Protein AF-A0A072PIC2-F1 (afdb_monomer_lite)

Organism: NCBI:txid1182545

Sequence (105 aa):
MLRDHAQNFIHELTAFRQKHGGSSTPLILIGHSMGGLLLKTALGFAADRGSASGEYAIVNKIVGIFFIGPPHMGAWPAEWAKIPAHALGTVKKIKHDPSECATGG

pLDDT: mean 70.68, std 16.19, range [34.12, 90.44]

InterPro domains:
  IPR029058 Alpha/Beta hydrolase fold [G3DSA:3.40.50.1820] (1-100)
  IPR029058 Alpha/Beta hydrolase fold [SSF53474] (3-82)
  IPR052374 SERAC1 [PTHR48182] (2-82)

Secondary structure (DSSP, 8-state):
-HHHHHHHHHHHHHHHHHHHS-TT--EEEEEETHHHHHHHHHHHHHHHT-TTSHHHHHHTTEEEEEEE--S--TTSHHHHTTS-GGGS-----------------

Structure (mmCIF, N/CA/C/O backbone):
data_AF-A0A072PIC2-F1
#
_entry.id   AF-A0A072PIC2-F1
#
loop_
_atom_site.group_PDB
_atom_site.id
_atom_site.type_symbol
_atom_site.label_atom_id
_atom_site.label_alt_id
_atom_site.label_comp_id
_atom_site.label_asym_id
_atom_site.label_entity_id
_atom_site.label_seq_id
_atom_site.pdbx_PDB_ins_code
_atom_site.Cartn_x
_atom_site.Cartn_y
_atom_site.Cartn_z
_atom_site.occupancy
_atom_site.B_iso_or_equiv
_atom_site.auth_seq_id
_atom_site.auth_comp_id
_atom_site.auth_asym_id
_atom_site.auth_atom_id
_atom_site.pdbx_PDB_model_num
ATOM 1 N N . MET A 1 1 ? 16.932 5.362 -0.146 1.00 75.94 1 MET A N 1
ATOM 2 C CA . MET A 1 1 ? 16.349 5.842 -1.420 1.00 75.94 1 MET A CA 1
ATOM 3 C C . MET A 1 1 ? 14.931 5.308 -1.635 1.00 75.94 1 MET A C 1
ATOM 5 O O . MET A 1 1 ? 13.990 6.022 -1.330 1.00 75.94 1 MET A O 1
ATOM 9 N N . LEU A 1 2 ? 14.731 4.059 -2.089 1.00 82.88 2 LEU A N 1
ATOM 10 C CA . LEU A 1 2 ? 13.377 3.536 -2.368 1.00 82.88 2 LEU A CA 1
ATOM 11 C C . LEU A 1 2 ? 12.519 3.358 -1.105 1.00 82.88 2 LEU A C 1
ATOM 13 O O . LEU A 1 2 ? 11.344 3.705 -1.109 1.00 82.88 2 LEU A O 1
ATOM 17 N N . ARG A 1 3 ? 13.106 2.820 -0.029 1.00 83.94 3 ARG A N 1
ATOM 18 C CA . ARG A 1 3 ? 12.404 2.612 1.247 1.00 83.94 3 ARG A CA 1
ATOM 19 C C . ARG A 1 3 ? 11.940 3.930 1.864 1.00 83.94 3 ARG A C 1
ATOM 21 O O . ARG A 1 3 ? 10.784 4.027 2.252 1.00 83.94 3 ARG A O 1
ATOM 28 N N . ASP A 1 4 ? 12.803 4.939 1.872 1.00 87.75 4 ASP A N 1
ATOM 29 C CA . ASP A 1 4 ? 12.485 6.260 2.427 1.00 87.75 4 ASP A CA 1
ATOM 30 C C . ASP A 1 4 ? 11.387 6.950 1.607 1.00 87.75 4 ASP A C 1
ATOM 32 O O . ASP A 1 4 ? 10.436 7.494 2.163 1.00 87.75 4 ASP A O 1
ATOM 36 N N . HIS A 1 5 ? 11.443 6.849 0.273 1.00 87.81 5 HIS A N 1
ATOM 37 C CA . HIS A 1 5 ? 10.367 7.340 -0.592 1.00 87.81 5 HIS A CA 1
ATOM 38 C C . HIS A 1 5 ? 9.055 6.574 -0.413 1.00 87.81 5 HIS A C 1
ATOM 40 O O . HIS A 1 5 ? 7.992 7.186 -0.449 1.00 87.81 5 HIS A O 1
ATOM 46 N N . ALA A 1 6 ? 9.106 5.263 -0.181 1.00 88.44 6 ALA A N 1
ATOM 47 C CA . ALA A 1 6 ? 7.923 4.462 0.105 1.00 88.44 6 ALA A CA 1
ATOM 48 C C . ALA A 1 6 ? 7.282 4.836 1.454 1.00 88.44 6 ALA A C 1
ATOM 50 O O . ALA A 1 6 ? 6.058 4.920 1.549 1.00 88.44 6 ALA A O 1
ATOM 51 N N . GLN A 1 7 ? 8.095 5.108 2.479 1.00 88.81 7 GLN A N 1
ATOM 52 C CA . GLN A 1 7 ? 7.617 5.589 3.777 1.00 88.81 7 GLN A CA 1
ATOM 53 C C . GLN A 1 7 ? 6.989 6.978 3.658 1.00 88.81 7 GLN A C 1
ATOM 55 O O . GLN A 1 7 ? 5.865 7.179 4.115 1.00 88.81 7 GLN A O 1
ATOM 60 N N . ASN A 1 8 ? 7.668 7.909 2.982 1.00 90.44 8 ASN A N 1
ATOM 61 C CA . ASN A 1 8 ? 7.132 9.249 2.765 1.00 90.44 8 ASN A CA 1
ATOM 62 C C . ASN A 1 8 ? 5.821 9.207 1.969 1.00 90.44 8 ASN A C 1
ATOM 64 O O . ASN A 1 8 ? 4.862 9.882 2.322 1.00 90.44 8 ASN A O 1
ATOM 68 N N . PHE A 1 9 ? 5.747 8.357 0.942 1.00 90.25 9 PHE A N 1
ATOM 69 C CA . PHE A 1 9 ? 4.533 8.163 0.155 1.00 90.25 9 PHE A CA 1
ATOM 70 C C . PHE A 1 9 ? 3.342 7.709 1.011 1.00 90.25 9 PHE A C 1
ATOM 72 O O . PHE A 1 9 ? 2.255 8.263 0.875 1.00 90.25 9 PHE A O 1
ATOM 79 N N . ILE A 1 10 ? 3.529 6.736 1.910 1.00 88.88 10 ILE A N 1
ATOM 80 C CA . ILE A 1 10 ? 2.453 6.284 2.805 1.00 88.88 10 ILE A CA 1
ATOM 81 C C . ILE A 1 10 ? 2.041 7.371 3.789 1.00 88.88 10 ILE A C 1
ATOM 83 O O . ILE A 1 10 ? 0.844 7.547 4.009 1.00 88.88 10 ILE A O 1
ATOM 87 N N . HIS A 1 11 ? 2.992 8.099 4.371 1.00 89.81 11 HIS A N 1
ATOM 88 C CA . HIS A 1 11 ? 2.672 9.180 5.303 1.00 89.81 11 HIS A CA 1
ATOM 89 C C . HIS A 1 11 ? 1.871 10.294 4.617 1.00 89.81 11 HIS A C 1
ATOM 91 O O . HIS A 1 11 ? 0.829 10.701 5.131 1.00 89.81 11 HIS A O 1
ATOM 97 N N . GLU A 1 12 ? 2.279 10.707 3.417 1.00 89.94 12 GLU A N 1
ATOM 98 C CA . GLU A 1 12 ? 1.553 11.691 2.605 1.00 89.94 12 GLU A CA 1
ATOM 99 C C . GLU A 1 12 ? 0.170 11.181 2.186 1.00 89.94 12 GLU A C 1
ATOM 101 O O . GLU A 1 12 ? -0.828 11.886 2.334 1.00 89.94 12 GLU A O 1
ATOM 106 N N . LEU A 1 13 ? 0.068 9.924 1.738 1.00 87.88 13 LEU A N 1
ATOM 107 C CA . LEU A 1 13 ? -1.216 9.297 1.413 1.00 87.88 13 LEU A CA 1
ATOM 108 C C . LEU A 1 13 ? -2.143 9.258 2.638 1.00 87.88 13 LEU A C 1
ATOM 110 O O . LEU A 1 13 ? -3.356 9.445 2.514 1.00 87.88 13 LEU A 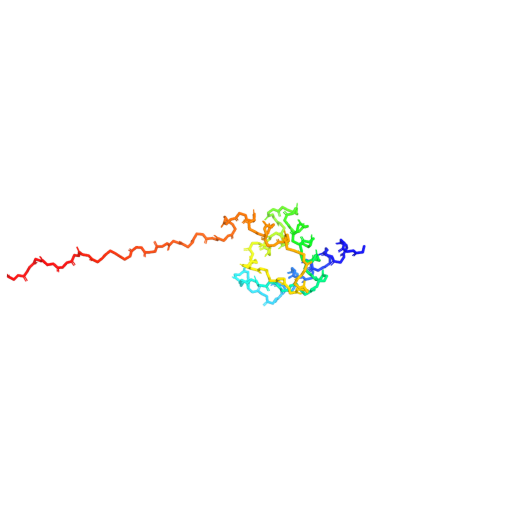O 1
ATOM 114 N N . THR A 1 14 ? -1.567 9.058 3.824 1.00 87.31 14 THR A N 1
ATOM 115 C CA . THR A 1 14 ? -2.289 9.045 5.096 1.00 87.31 14 THR A CA 1
ATOM 116 C C . THR A 1 14 ? -2.816 10.409 5.473 1.00 87.31 14 THR A C 1
ATOM 118 O O . THR A 1 14 ? -4.017 10.546 5.725 1.00 87.31 14 THR A O 1
ATOM 121 N N . ALA A 1 15 ? -1.960 11.422 5.434 1.00 88.25 15 ALA A N 1
ATOM 122 C CA . ALA A 1 15 ? -2.347 12.799 5.694 1.00 88.25 15 ALA A CA 1
ATOM 123 C C . ALA A 1 15 ? -3.395 13.286 4.681 1.00 88.25 15 ALA A C 1
ATOM 125 O O . ALA A 1 15 ? -4.418 13.858 5.066 1.00 88.25 15 ALA A O 1
ATOM 126 N N . PHE A 1 16 ? -3.199 12.990 3.391 1.00 87.06 16 PHE A N 1
ATOM 127 C CA . PHE A 1 16 ? -4.144 13.338 2.333 1.00 87.06 16 PHE A CA 1
ATOM 128 C C . PHE A 1 16 ? -5.513 12.710 2.584 1.00 87.06 16 PHE A C 1
ATOM 130 O O . PHE A 1 16 ? -6.538 13.389 2.501 1.00 87.06 16 PHE A O 1
ATOM 137 N N . ARG A 1 17 ? -5.546 11.424 2.946 1.00 82.88 17 ARG A N 1
ATOM 138 C CA . ARG A 1 17 ? -6.804 10.736 3.224 1.00 82.88 17 ARG A CA 1
ATOM 139 C C . ARG A 1 17 ? -7.478 11.265 4.485 1.00 82.88 17 ARG A C 1
ATOM 141 O O . ARG A 1 17 ? -8.684 11.435 4.456 1.00 82.88 17 ARG A O 1
ATOM 148 N N . GLN A 1 18 ? -6.745 11.573 5.551 1.00 83.56 18 GLN A N 1
ATOM 149 C CA . GLN A 1 18 ? -7.335 12.178 6.753 1.00 83.56 18 GLN A CA 1
ATOM 150 C C . GLN A 1 18 ? -7.933 13.563 6.475 1.00 83.56 18 GLN A C 1
ATOM 152 O O . GLN A 1 18 ? -8.958 13.920 7.049 1.00 83.56 18 GLN A O 1
ATOM 157 N N . LYS A 1 19 ? -7.306 14.332 5.579 1.00 84.62 19 LYS A N 1
ATOM 158 C CA . LYS A 1 19 ? -7.718 15.699 5.247 1.00 84.62 19 LYS A CA 1
ATOM 159 C C . LYS A 1 19 ? -8.851 15.769 4.217 1.00 84.62 19 LYS A C 1
ATOM 161 O O . LYS A 1 19 ? -9.684 16.667 4.296 1.00 84.62 19 LYS A O 1
ATOM 166 N N . HIS A 1 20 ? -8.867 14.862 3.241 1.00 79.56 20 HIS A N 1
ATOM 167 C CA . HIS A 1 20 ? -9.735 14.956 2.058 1.00 79.56 20 HIS A CA 1
ATOM 168 C C . HIS A 1 20 ? -10.607 13.719 1.811 1.00 79.56 20 HIS A C 1
ATOM 170 O O . HIS A 1 20 ? -11.573 13.790 1.054 1.00 79.56 20 HIS A O 1
ATOM 176 N N . GLY A 1 21 ? -10.274 12.578 2.413 1.00 65.81 21 GLY A N 1
ATOM 177 C CA . GLY A 1 21 ? -10.972 11.314 2.216 1.00 65.81 21 GLY A CA 1
ATOM 178 C C . GLY A 1 21 ? -11.879 10.982 3.394 1.00 65.81 21 GLY A C 1
ATOM 179 O O . GLY A 1 21 ? -11.456 10.953 4.545 1.00 65.81 21 GLY A O 1
ATOM 180 N N . GLY A 1 22 ? -13.134 10.634 3.120 1.00 65.44 22 GLY A N 1
ATOM 181 C CA . GLY A 1 22 ? -13.943 9.963 4.130 1.00 65.44 22 GLY A CA 1
ATOM 182 C C . GLY A 1 22 ? -13.249 8.670 4.570 1.00 65.44 22 GLY A C 1
ATOM 183 O O . GLY A 1 22 ? -12.725 7.919 3.742 1.00 65.44 22 GLY A O 1
ATOM 184 N N . SER A 1 23 ? -13.281 8.358 5.870 1.00 64.50 23 SER A N 1
ATOM 185 C CA . SER A 1 23 ? -12.741 7.093 6.402 1.00 64.50 23 SER A CA 1
ATOM 186 C C . SER A 1 23 ? -13.294 5.861 5.650 1.00 64.50 23 SER A C 1
ATOM 188 O O . SER A 1 23 ? -12.623 4.834 5.530 1.00 64.50 23 SER A O 1
ATOM 190 N N . SER A 1 24 ? -14.471 5.983 5.025 1.00 69.62 24 SER A N 1
ATOM 191 C CA . SER A 1 24 ? -15.133 4.925 4.254 1.00 69.62 24 SER A CA 1
ATOM 192 C C . SER A 1 24 ? -14.779 4.840 2.756 1.00 69.62 24 SER A C 1
ATOM 194 O O . SER A 1 24 ? -15.159 3.866 2.115 1.00 69.62 24 SER A O 1
ATOM 196 N N . THR A 1 25 ? -14.056 5.799 2.164 1.00 80.25 25 THR A N 1
ATOM 197 C CA . THR A 1 25 ? -13.887 5.840 0.696 1.00 80.25 25 THR A CA 1
ATOM 198 C C . THR A 1 25 ? -12.900 4.771 0.195 1.00 80.25 25 THR A C 1
ATOM 200 O O . THR A 1 25 ? -11.740 4.785 0.612 1.00 80.25 25 THR A O 1
ATOM 203 N N . PRO A 1 26 ? -13.284 3.837 -0.688 1.00 80.62 26 PRO A N 1
ATOM 204 C CA . PRO A 1 26 ? -12.350 2.836 -1.213 1.00 80.62 26 PRO A CA 1
ATOM 205 C C . PRO A 1 26 ? -11.225 3.485 -2.047 1.00 80.62 26 PRO A C 1
ATOM 207 O O . PRO A 1 26 ? -11.448 4.504 -2.698 1.00 80.62 26 PRO A O 1
ATOM 210 N N . LEU A 1 27 ? -10.015 2.912 -2.024 1.00 85.00 27 LEU A N 1
ATOM 211 C CA . LEU A 1 27 ? -8.847 3.370 -2.794 1.00 85.00 27 LEU A CA 1
ATOM 212 C C . LEU A 1 27 ? -8.420 2.350 -3.839 1.00 85.00 27 LEU A C 1
ATOM 214 O O . LEU 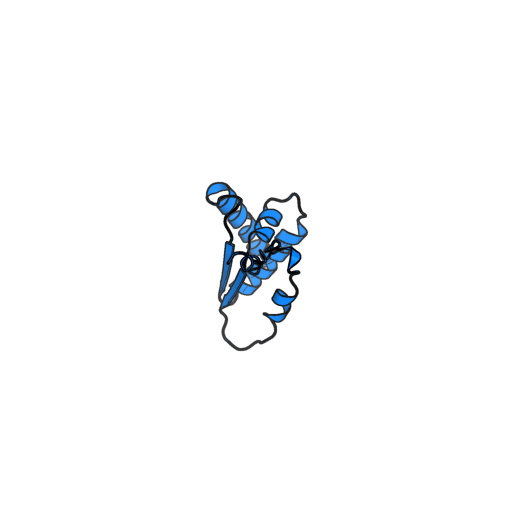A 1 27 ? -8.326 1.157 -3.559 1.00 85.00 27 LEU A O 1
ATOM 218 N N . ILE A 1 28 ? -8.068 2.855 -5.016 1.00 85.81 28 ILE A N 1
ATOM 219 C CA . ILE A 1 28 ? -7.414 2.090 -6.072 1.00 85.81 28 ILE A CA 1
ATOM 2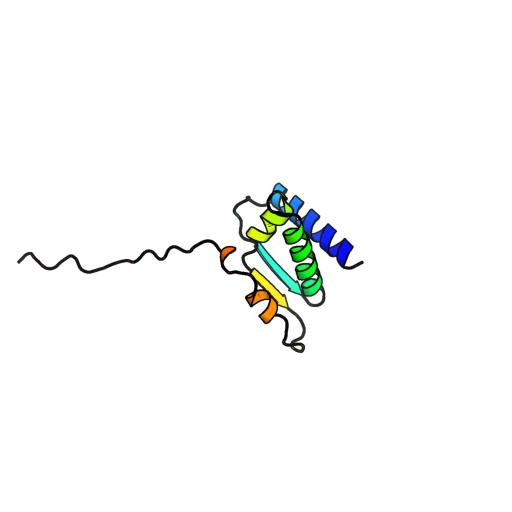20 C C . ILE A 1 28 ? -6.062 2.743 -6.331 1.00 85.81 28 ILE A C 1
ATOM 222 O O . ILE A 1 28 ? -6.002 3.947 -6.581 1.00 85.81 28 ILE A O 1
ATOM 226 N N . LEU A 1 29 ? -4.981 1.966 -6.259 1.00 85.75 29 LEU A N 1
ATOM 227 C CA . LEU A 1 29 ? -3.636 2.462 -6.556 1.00 85.75 29 LEU A CA 1
ATOM 228 C C . LEU A 1 29 ? -3.190 1.969 -7.930 1.00 85.75 29 LEU A C 1
ATOM 230 O O . LEU A 1 29 ? -3.402 0.811 -8.279 1.00 85.75 29 LEU A O 1
ATOM 234 N N . ILE A 1 30 ? -2.559 2.839 -8.714 1.00 85.81 30 ILE A N 1
ATOM 235 C CA . ILE A 1 30 ? -2.044 2.494 -10.041 1.00 85.81 30 ILE A CA 1
ATOM 236 C C . ILE A 1 30 ? -0.545 2.775 -10.050 1.00 85.81 30 ILE A C 1
ATOM 238 O O . ILE A 1 30 ? -0.114 3.924 -9.973 1.00 85.81 30 ILE A O 1
ATOM 242 N N . GLY A 1 31 ? 0.258 1.717 -10.103 1.00 85.38 31 GLY A N 1
ATOM 243 C CA . GLY A 1 31 ? 1.710 1.800 -10.175 1.00 85.38 31 GLY A CA 1
ATOM 244 C C . GLY A 1 31 ? 2.190 1.631 -11.608 1.00 85.38 31 GLY A C 1
ATOM 245 O O . GLY A 1 31 ? 2.118 0.529 -12.148 1.00 85.38 31 GLY A O 1
ATOM 246 N N . HIS A 1 32 ? 2.722 2.691 -12.215 1.00 84.19 32 HIS A N 1
ATOM 247 C CA . HIS A 1 32 ? 3.371 2.602 -13.524 1.00 84.19 32 HIS A CA 1
ATOM 248 C C . HIS A 1 32 ? 4.876 2.327 -13.378 1.00 84.19 32 HIS A C 1
ATOM 250 O O . HIS A 1 32 ? 5.559 3.037 -12.634 1.00 84.19 32 HIS A O 1
ATOM 256 N N . SER A 1 33 ? 5.411 1.336 -14.099 1.00 78.88 33 SER A N 1
ATOM 257 C CA . SER A 1 33 ? 6.841 0.991 -14.104 1.00 78.88 33 SER A CA 1
ATOM 258 C C . SER A 1 33 ? 7.393 0.816 -12.669 1.00 78.88 33 SER A C 1
ATOM 260 O O . SER A 1 33 ? 6.850 0.041 -11.878 1.00 78.88 33 SER A O 1
ATOM 262 N N . MET A 1 34 ? 8.425 1.570 -12.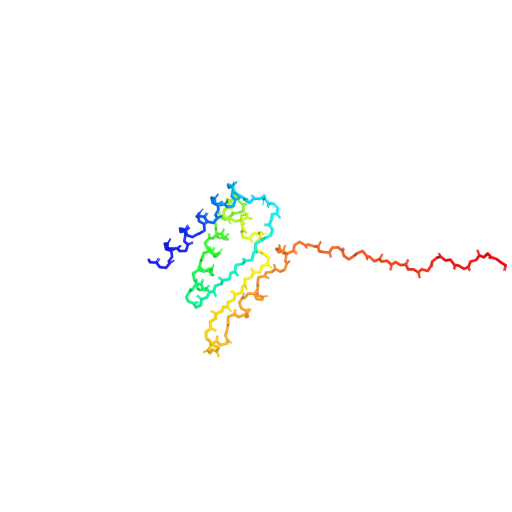286 1.00 81.44 34 MET A N 1
ATOM 263 C CA . MET A 1 34 ? 9.008 1.593 -10.938 1.00 81.44 34 MET A CA 1
ATOM 264 C C . MET A 1 34 ? 7.996 1.934 -9.828 1.00 81.44 34 MET A C 1
ATOM 266 O O . MET A 1 34 ? 8.154 1.488 -8.689 1.00 81.44 34 MET A O 1
ATOM 270 N N . GLY A 1 35 ? 6.931 2.675 -10.148 1.00 80.06 35 GLY A N 1
ATOM 271 C CA . GLY A 1 35 ? 5.878 3.024 -9.195 1.00 80.06 35 GLY A CA 1
ATOM 272 C C . GLY A 1 35 ? 5.216 1.792 -8.578 1.00 80.06 35 GLY A C 1
ATOM 273 O O . GLY A 1 35 ? 4.820 1.823 -7.417 1.00 80.06 35 GLY A O 1
ATOM 274 N N . GLY A 1 36 ? 5.187 0.669 -9.301 1.00 82.50 36 GLY A N 1
ATOM 275 C CA . GLY A 1 36 ? 4.675 -0.586 -8.766 1.00 82.50 36 GLY A CA 1
ATOM 276 C C . GLY A 1 36 ? 5.488 -1.143 -7.593 1.00 82.50 36 GLY A C 1
ATOM 277 O O . GLY A 1 36 ? 4.935 -1.590 -6.585 1.00 82.50 36 GLY A O 1
ATOM 278 N N . LEU A 1 37 ? 6.814 -1.073 -7.698 1.00 84.06 37 LEU A N 1
ATOM 279 C CA . LEU A 1 37 ? 7.717 -1.526 -6.642 1.00 84.06 37 LEU A CA 1
ATOM 280 C C . LEU A 1 37 ? 7.670 -0.592 -5.427 1.00 84.06 37 LEU A C 1
ATOM 282 O O . LEU A 1 37 ? 7.711 -1.056 -4.282 1.00 84.06 37 LEU A O 1
ATOM 286 N N . LEU A 1 38 ? 7.536 0.713 -5.678 1.00 88.19 38 LEU A N 1
ATOM 287 C CA . LEU A 1 38 ? 7.348 1.710 -4.629 1.00 88.19 38 LEU A CA 1
ATOM 288 C C . LEU A 1 38 ? 6.057 1.439 -3.850 1.00 88.19 38 LEU A C 1
ATOM 290 O O . LEU A 1 38 ? 6.114 1.354 -2.627 1.00 88.19 38 LEU A O 1
ATOM 294 N N . LEU A 1 39 ? 4.938 1.187 -4.542 1.00 87.25 39 LEU A N 1
ATOM 295 C CA . LEU A 1 39 ? 3.659 0.830 -3.917 1.00 87.25 39 LEU A CA 1
ATOM 296 C C . LEU A 1 39 ? 3.741 -0.451 -3.080 1.00 87.25 39 LEU A C 1
ATOM 298 O O . LEU A 1 39 ? 3.237 -0.470 -1.959 1.00 87.25 39 LEU A O 1
ATOM 302 N N . LYS A 1 40 ? 4.398 -1.512 -3.571 1.00 85.12 40 LYS A N 1
ATOM 303 C CA . LYS A 1 40 ? 4.540 -2.757 -2.789 1.00 85.12 40 LYS A CA 1
ATOM 304 C C . LYS A 1 40 ? 5.329 -2.528 -1.502 1.00 85.12 40 LYS A C 1
ATOM 306 O O . LYS A 1 40 ? 4.937 -2.996 -0.439 1.00 85.12 40 LYS A O 1
ATOM 311 N N . THR A 1 41 ? 6.436 -1.795 -1.609 1.00 87.00 41 THR A N 1
ATOM 312 C CA . THR A 1 41 ? 7.303 -1.478 -0.466 1.00 87.00 41 THR A CA 1
ATOM 313 C C . THR A 1 41 ? 6.562 -0.604 0.548 1.00 87.00 41 THR A C 1
ATOM 315 O O . THR A 1 41 ? 6.622 -0.856 1.747 1.00 87.00 41 THR A O 1
ATOM 318 N N . ALA A 1 42 ? 5.815 0.382 0.055 1.00 87.50 42 ALA A N 1
ATOM 319 C CA . ALA A 1 42 ? 4.973 1.283 0.830 1.00 87.50 42 ALA A CA 1
ATOM 320 C C . ALA A 1 42 ? 3.900 0.519 1.619 1.00 87.50 42 ALA A C 1
ATOM 322 O O . ALA A 1 42 ? 3.827 0.642 2.840 1.00 87.50 42 ALA A O 1
ATOM 323 N N . LEU A 1 43 ? 3.116 -0.327 0.947 1.00 85.25 43 LEU A N 1
ATOM 324 C CA . LEU A 1 43 ? 2.082 -1.123 1.611 1.00 85.25 43 LEU A CA 1
ATOM 325 C C . LEU A 1 43 ? 2.660 -2.097 2.640 1.00 85.25 43 LEU A C 1
ATOM 327 O O . LEU A 1 43 ? 2.063 -2.255 3.698 1.00 85.25 43 LEU A O 1
ATOM 331 N N . GLY A 1 44 ? 3.817 -2.706 2.361 1.00 84.38 44 GLY A N 1
ATOM 332 C CA . GLY A 1 44 ? 4.510 -3.556 3.334 1.00 84.38 44 GLY A CA 1
ATOM 333 C C . GLY A 1 44 ? 4.838 -2.800 4.622 1.00 84.38 44 GLY A C 1
ATOM 334 O O . GLY A 1 44 ? 4.479 -3.244 5.707 1.00 84.38 44 GLY A O 1
ATOM 335 N N . PHE A 1 45 ? 5.409 -1.596 4.508 1.00 84.06 45 PHE A N 1
ATOM 336 C CA . PHE A 1 45 ? 5.673 -0.752 5.678 1.00 84.06 45 PHE A CA 1
ATOM 337 C C . PHE A 1 45 ? 4.406 -0.360 6.442 1.00 84.06 45 PHE A C 1
ATOM 339 O O . PHE A 1 45 ? 4.428 -0.306 7.670 1.00 84.06 45 PHE A O 1
ATOM 346 N N . ALA A 1 46 ? 3.319 -0.065 5.730 1.00 81.94 46 ALA A N 1
ATOM 347 C CA . ALA A 1 46 ? 2.048 0.300 6.345 1.00 81.94 46 ALA A CA 1
ATOM 348 C C . ALA A 1 46 ? 1.392 -0.887 7.074 1.00 81.94 46 ALA A C 1
ATOM 350 O O . ALA A 1 46 ? 0.809 -0.704 8.141 1.00 81.94 46 ALA A O 1
ATOM 351 N N . ALA A 1 47 ? 1.520 -2.100 6.530 1.00 80.94 47 ALA A N 1
ATOM 352 C CA . ALA A 1 47 ? 1.029 -3.326 7.153 1.00 80.94 47 ALA A CA 1
ATOM 353 C C . ALA A 1 47 ? 1.821 -3.684 8.426 1.00 80.94 47 ALA A C 1
ATOM 355 O O . ALA A 1 47 ? 1.221 -4.041 9.441 1.00 80.94 47 ALA A O 1
ATOM 356 N N . ASP A 1 48 ? 3.146 -3.506 8.405 1.00 81.25 48 ASP A N 1
ATOM 357 C CA . ASP A 1 48 ? 4.035 -3.835 9.530 1.00 81.25 48 ASP A CA 1
ATOM 358 C C . ASP A 1 48 ? 3.877 -2.888 10.739 1.00 81.25 48 ASP A C 1
ATOM 360 O O . ASP A 1 48 ? 4.227 -3.248 11.862 1.00 81.25 48 ASP A O 1
ATOM 364 N N . ARG A 1 49 ? 3.323 -1.680 10.547 1.00 73.94 49 ARG A N 1
ATOM 365 C CA . ARG A 1 49 ? 3.117 -0.672 11.613 1.00 73.94 49 ARG A CA 1
ATOM 366 C C . ARG A 1 49 ? 2.022 -1.045 12.628 1.00 73.94 49 ARG A C 1
ATOM 368 O O . ARG A 1 49 ? 1.887 -0.366 13.646 1.00 73.94 49 ARG A O 1
ATOM 375 N N . GLY A 1 50 ? 1.272 -2.123 12.388 1.00 66.81 50 GLY A N 1
ATOM 376 C CA . GLY A 1 50 ? 0.268 -2.659 13.310 1.00 66.81 50 GLY A CA 1
ATOM 377 C C . GLY A 1 50 ? -1.087 -1.940 13.266 1.00 66.81 50 GLY A C 1
ATOM 378 O O . GLY A 1 50 ? -1.211 -0.800 12.813 1.00 66.81 50 GLY A O 1
ATOM 379 N N . SER A 1 51 ? -2.127 -2.621 13.768 1.00 66.38 51 SER A N 1
ATOM 380 C CA . SER A 1 51 ? -3.538 -2.272 13.519 1.00 66.38 51 SER A CA 1
ATOM 381 C C . SER A 1 51 ? -4.031 -0.948 14.118 1.00 66.38 51 SER A C 1
ATOM 383 O O . SER A 1 51 ? -5.125 -0.506 13.773 1.00 66.38 51 SER A O 1
ATOM 385 N N . ALA A 1 52 ? -3.256 -0.323 15.007 1.00 68.62 52 ALA A N 1
ATOM 386 C CA . ALA A 1 52 ? -3.587 0.963 15.624 1.00 68.62 52 ALA A CA 1
ATOM 387 C C . ALA A 1 52 ? -3.065 2.176 14.828 1.00 68.62 52 ALA A C 1
ATOM 389 O O . ALA A 1 52 ? -3.369 3.315 15.176 1.00 68.62 52 ALA A O 1
ATOM 390 N N . SER A 1 53 ? -2.271 1.949 13.777 1.00 73.44 53 SER A N 1
ATOM 391 C CA . SER A 1 53 ? -1.680 3.021 12.972 1.00 73.44 53 SER A CA 1
ATOM 392 C C . SER A 1 53 ? -2.639 3.533 11.889 1.00 73.44 53 SER A C 1
ATOM 394 O O . SER A 1 53 ? -3.422 2.773 11.307 1.00 73.44 53 SER A O 1
ATOM 396 N N . GLY A 1 54 ? -2.578 4.837 11.594 1.00 73.31 54 GLY A N 1
ATOM 397 C CA . GLY A 1 54 ? -3.358 5.444 10.509 1.00 73.31 54 GLY A CA 1
ATOM 398 C C . GLY A 1 54 ? -2.962 4.885 9.140 1.00 73.31 54 GLY A C 1
ATOM 399 O O . GLY A 1 54 ? -3.807 4.731 8.258 1.00 73.31 54 GLY A O 1
ATOM 400 N N . GLU A 1 55 ? -1.698 4.496 9.006 1.00 77.69 55 GLU A N 1
ATOM 401 C CA . GLU A 1 55 ? -1.119 3.835 7.845 1.00 77.69 55 GLU A CA 1
ATOM 402 C C . GLU A 1 55 ? -1.753 2.455 7.606 1.00 77.69 55 GLU A C 1
ATOM 404 O O . GLU A 1 55 ? -2.176 2.156 6.487 1.00 77.69 55 GLU A O 1
ATOM 409 N N . TYR A 1 56 ? -1.916 1.637 8.654 1.00 79.12 56 TYR A N 1
ATOM 410 C CA . TYR A 1 56 ? -2.603 0.343 8.552 1.00 79.12 56 TYR A CA 1
ATOM 411 C C . TYR A 1 56 ? -4.084 0.508 8.180 1.00 79.12 56 TYR A C 1
ATOM 413 O O . TYR A 1 56 ? -4.632 -0.258 7.381 1.00 79.12 56 TYR A O 1
ATOM 421 N N . ALA A 1 57 ? -4.746 1.543 8.707 1.00 79.62 57 ALA A N 1
ATOM 422 C CA . ALA A 1 57 ? -6.137 1.837 8.368 1.00 79.62 57 ALA A CA 1
ATOM 423 C C . ALA A 1 57 ? -6.330 2.120 6.868 1.00 79.62 57 ALA A C 1
ATOM 425 O O . ALA A 1 57 ? -7.380 1.788 6.322 1.00 79.62 57 ALA A O 1
ATOM 426 N N . ILE A 1 58 ? -5.325 2.674 6.184 1.00 81.62 58 ILE A N 1
ATOM 427 C CA . ILE A 1 58 ? -5.365 2.917 4.733 1.00 81.62 58 ILE A CA 1
ATOM 428 C C . ILE A 1 58 ? -5.191 1.648 3.930 1.00 81.62 58 ILE A C 1
ATOM 430 O O . ILE A 1 58 ? -5.888 1.491 2.929 1.00 81.62 58 ILE A O 1
ATOM 434 N N . VAL A 1 59 ? -4.326 0.734 4.375 1.00 81.44 59 VAL A N 1
ATOM 435 C CA . VAL A 1 59 ? -4.156 -0.570 3.720 1.00 81.44 59 VAL A CA 1
ATOM 436 C C . VAL A 1 59 ? -5.498 -1.296 3.626 1.00 81.44 59 VAL A C 1
ATOM 438 O O . VAL A 1 59 ? -5.864 -1.761 2.551 1.00 81.44 59 VAL A O 1
ATOM 441 N N . ASN A 1 60 ? -6.301 -1.263 4.693 1.00 79.94 60 ASN A N 1
ATOM 442 C CA . ASN A 1 60 ? -7.648 -1.858 4.719 1.00 79.94 60 ASN A CA 1
ATOM 443 C C . ASN A 1 60 ? -8.675 -1.175 3.804 1.00 79.94 60 ASN A C 1
ATOM 445 O O . ASN A 1 60 ? -9.800 -1.650 3.664 1.00 79.94 60 ASN A O 1
ATOM 449 N N . LYS A 1 61 ? -8.337 -0.024 3.224 1.00 83.62 61 LYS A N 1
ATOM 450 C CA . LYS A 1 61 ? -9.223 0.727 2.329 1.00 83.62 61 LYS A CA 1
ATOM 451 C C . LYS A 1 61 ? -8.815 0.593 0.873 1.00 83.62 61 LYS A C 1
ATOM 453 O O . LYS A 1 61 ? -9.563 1.045 0.007 1.00 83.62 61 LYS A O 1
ATOM 458 N N . ILE A 1 62 ? -7.663 -0.010 0.595 1.00 85.62 62 ILE A N 1
ATOM 459 C CA . ILE A 1 62 ? -7.217 -0.295 -0.762 1.00 85.62 62 ILE A CA 1
ATOM 460 C C . ILE A 1 62 ? -7.989 -1.514 -1.261 1.00 85.62 62 ILE A C 1
ATOM 462 O O . ILE A 1 62 ? -7.792 -2.627 -0.785 1.00 85.62 62 ILE A O 1
ATOM 466 N N . VAL A 1 63 ? -8.882 -1.292 -2.222 1.00 84.25 63 VAL A N 1
ATOM 467 C CA . VAL A 1 63 ? -9.713 -2.349 -2.820 1.00 84.25 63 VAL A CA 1
ATOM 468 C C . VAL A 1 63 ? -9.049 -2.997 -4.033 1.00 84.25 63 VAL A C 1
ATOM 470 O O . VAL A 1 63 ? -9.471 -4.064 -4.466 1.00 84.25 63 VAL A O 1
ATOM 473 N N . GLY A 1 64 ? -8.009 -2.369 -4.587 1.00 79.31 64 GLY A N 1
ATOM 474 C CA . GLY A 1 64 ? -7.273 -2.913 -5.720 1.00 79.31 64 GLY A CA 1
ATOM 475 C C . GLY A 1 64 ? -6.012 -2.126 -6.051 1.00 79.31 64 GLY A C 1
ATOM 476 O O . GLY A 1 64 ? -5.913 -0.928 -5.773 1.00 79.31 64 GLY A O 1
ATOM 477 N N . ILE A 1 65 ? -5.045 -2.816 -6.659 1.00 82.06 65 ILE A N 1
ATOM 478 C CA . ILE A 1 65 ? -3.811 -2.210 -7.157 1.00 82.06 65 ILE A CA 1
ATOM 479 C C . ILE A 1 65 ? -3.547 -2.694 -8.579 1.00 82.06 65 ILE A C 1
ATOM 481 O O . ILE A 1 65 ? -3.475 -3.896 -8.828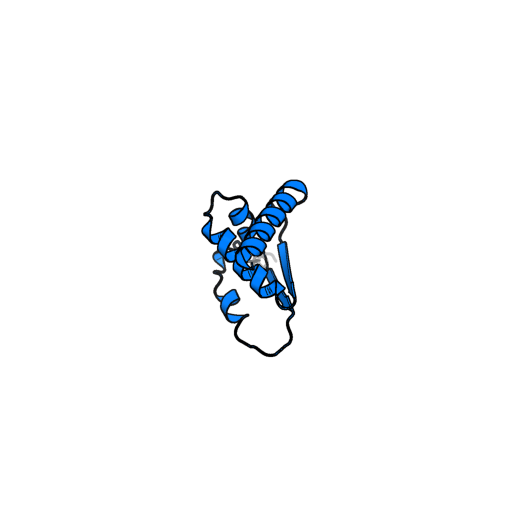 1.00 82.06 65 ILE A O 1
ATOM 485 N N . PHE A 1 66 ? -3.393 -1.751 -9.505 1.00 82.31 66 PHE A N 1
ATOM 486 C CA . PHE A 1 66 ? -3.077 -2.014 -10.905 1.00 82.31 66 PHE A CA 1
ATOM 487 C C . PHE A 1 66 ? -1.617 -1.681 -11.181 1.00 82.31 66 PHE A C 1
ATOM 489 O O . PHE A 1 66 ? -1.134 -0.607 -10.828 1.00 82.31 66 PHE A O 1
ATOM 496 N N . PHE A 1 67 ? -0.914 -2.591 -11.847 1.00 77.25 67 PHE A N 1
ATOM 497 C CA . PHE A 1 67 ? 0.470 -2.388 -12.260 1.00 77.25 67 PHE A CA 1
ATOM 498 C C . PHE A 1 67 ? 0.523 -2.235 -13.772 1.00 77.25 67 PHE A C 1
ATOM 500 O O . PHE A 1 67 ? 0.112 -3.137 -14.497 1.00 77.25 67 PHE A O 1
ATOM 507 N N . ILE A 1 68 ? 1.035 -1.100 -14.241 1.00 72.81 68 ILE A N 1
ATOM 508 C CA . ILE A 1 68 ? 1.188 -0.802 -15.665 1.00 72.81 68 ILE A CA 1
ATOM 509 C C . ILE A 1 68 ? 2.688 -0.735 -15.944 1.00 72.81 68 ILE A C 1
ATOM 511 O O . ILE A 1 68 ? 3.335 0.286 -15.737 1.00 72.81 68 ILE A O 1
ATOM 515 N N . GLY A 1 69 ? 3.276 -1.859 -16.334 1.00 62.69 69 GLY A N 1
ATOM 516 C CA . GLY A 1 69 ? 4.681 -1.953 -16.729 1.00 62.69 69 GLY A CA 1
ATOM 517 C C . GLY A 1 69 ? 4.807 -2.659 -18.077 1.00 62.69 69 GLY A C 1
ATOM 518 O O . GLY A 1 69 ? 3.854 -3.320 -18.497 1.00 62.69 69 GLY A O 1
ATOM 519 N N . PRO A 1 70 ? 5.954 -2.532 -18.768 1.00 46.53 70 PRO A N 1
ATOM 520 C CA . PRO A 1 70 ? 6.158 -3.227 -20.030 1.00 46.53 70 PRO A CA 1
ATOM 521 C C . PRO A 1 70 ? 5.995 -4.750 -19.824 1.00 46.53 70 PRO A C 1
ATOM 523 O O . PRO A 1 70 ? 6.428 -5.277 -18.794 1.00 46.53 70 PRO A O 1
ATOM 526 N N . PRO A 1 71 ? 5.343 -5.457 -20.765 1.00 46.53 71 PRO A N 1
ATOM 527 C CA . PRO A 1 71 ? 4.746 -6.780 -20.565 1.00 46.53 71 PRO A CA 1
ATOM 528 C C . PRO A 1 71 ? 5.787 -7.906 -20.619 1.00 46.53 71 PRO A C 1
ATOM 530 O O . PRO A 1 71 ? 5.714 -8.781 -21.477 1.00 46.53 71 PRO A O 1
ATOM 533 N N . HIS A 1 72 ? 6.801 -7.877 -19.750 1.00 47.62 72 HIS A N 1
ATOM 534 C CA . HIS A 1 72 ? 7.891 -8.843 -19.865 1.00 47.62 72 HIS A CA 1
ATOM 535 C C . HIS A 1 72 ? 8.609 -9.231 -18.566 1.00 47.62 72 HIS A C 1
ATOM 537 O O . HIS A 1 72 ? 9.804 -9.466 -18.612 1.00 47.62 72 HIS A O 1
ATOM 543 N N . MET A 1 73 ? 7.918 -9.356 -17.422 1.00 48.09 73 MET A N 1
ATOM 544 C CA . MET A 1 73 ? 8.373 -10.208 -16.297 1.00 48.09 73 MET A CA 1
ATOM 545 C C . MET A 1 73 ? 7.175 -10.738 -15.484 1.00 48.09 73 MET A C 1
ATOM 547 O O . MET A 1 73 ? 6.710 -10.133 -14.518 1.00 48.09 73 MET A O 1
ATOM 551 N N . GLY A 1 74 ? 6.643 -11.880 -15.926 1.00 49.16 74 GLY A N 1
ATOM 552 C CA . GLY A 1 74 ? 5.413 -12.514 -15.443 1.00 49.16 74 GLY A CA 1
ATOM 553 C C . GLY A 1 74 ? 5.499 -13.230 -14.090 1.00 49.16 74 GLY A C 1
ATOM 554 O O . GLY A 1 74 ? 5.228 -14.421 -14.027 1.00 49.16 74 GLY A O 1
ATOM 555 N N . ALA A 1 75 ? 5.800 -12.527 -12.997 1.00 48.97 75 ALA A N 1
ATOM 556 C CA . ALA A 1 75 ? 5.769 -13.138 -11.655 1.00 48.97 75 ALA A CA 1
ATOM 557 C C . ALA A 1 75 ? 5.052 -12.314 -10.568 1.00 48.97 75 ALA A C 1
ATOM 559 O O . ALA A 1 75 ? 4.949 -12.757 -9.428 1.00 48.97 75 ALA A O 1
ATOM 560 N N . TRP A 1 76 ? 4.534 -11.123 -10.880 1.00 53.41 76 TRP A N 1
ATOM 561 C CA . TRP A 1 76 ? 4.023 -10.219 -9.841 1.00 53.41 76 TRP A CA 1
ATOM 562 C C . TRP A 1 76 ? 2.540 -10.358 -9.465 1.00 53.41 76 TRP A C 1
ATOM 564 O O . TRP A 1 76 ? 2.242 -10.257 -8.275 1.00 53.41 76 TRP A O 1
ATOM 574 N N . PRO A 1 77 ? 1.593 -10.624 -10.392 1.00 52.09 77 PRO A N 1
ATOM 575 C CA . PRO A 1 77 ? 0.181 -10.784 -10.024 1.00 52.09 77 PRO A CA 1
ATOM 576 C C . PRO A 1 77 ? -0.043 -11.899 -8.988 1.00 52.09 77 PRO A C 1
ATOM 578 O O . PRO A 1 77 ? -0.916 -11.785 -8.131 1.00 52.09 77 PRO A O 1
ATOM 581 N N . ALA A 1 78 ? 0.799 -12.939 -9.017 1.00 54.06 78 ALA A N 1
ATOM 582 C CA . ALA A 1 78 ? 0.762 -14.068 -8.089 1.00 54.06 78 ALA A CA 1
ATOM 583 C C . ALA A 1 78 ? 1.054 -13.677 -6.628 1.00 54.06 78 ALA A C 1
ATOM 585 O O . ALA A 1 78 ? 0.583 -14.346 -5.714 1.00 54.06 78 ALA A O 1
ATOM 586 N N . GLU A 1 79 ? 1.798 -12.595 -6.389 1.00 55.56 79 GLU A N 1
ATOM 587 C CA . GLU A 1 79 ? 2.066 -12.081 -5.040 1.00 55.56 79 GLU A CA 1
ATOM 588 C C . GLU A 1 79 ? 0.864 -11.305 -4.477 1.00 55.56 79 GLU A C 1
ATOM 590 O O . GLU A 1 79 ? 0.600 -11.370 -3.280 1.00 55.56 79 GLU A O 1
ATOM 595 N N . TRP A 1 80 ? 0.085 -10.632 -5.333 1.00 54.03 80 TRP A N 1
ATOM 596 C CA . TRP A 1 80 ? -1.155 -9.947 -4.937 1.00 54.03 80 TRP A CA 1
ATOM 597 C C . TRP A 1 80 ? -2.299 -10.924 -4.671 1.00 54.03 80 TRP A C 1
ATOM 599 O O . TRP A 1 80 ? -3.088 -10.703 -3.758 1.00 54.03 80 TRP A O 1
ATOM 609 N N . ALA A 1 81 ? -2.346 -12.046 -5.395 1.00 55.56 81 ALA A N 1
ATOM 610 C CA . ALA A 1 81 ? -3.303 -13.126 -5.144 1.00 55.56 81 ALA A CA 1
ATOM 611 C C . ALA A 1 81 ? -3.126 -13.800 -3.767 1.00 55.56 81 ALA A C 1
ATOM 613 O O . ALA A 1 81 ? -4.034 -14.483 -3.299 1.00 55.56 81 ALA A O 1
ATOM 614 N N . LYS A 1 82 ? -1.972 -13.609 -3.108 1.00 54.22 82 LYS A N 1
ATOM 615 C CA . LYS A 1 82 ? -1.701 -14.104 -1.749 1.00 54.22 82 LYS A CA 1
ATOM 616 C C . LYS A 1 82 ? -2.213 -13.170 -0.653 1.00 54.22 82 LYS A C 1
ATOM 618 O O . LYS A 1 82 ? -2.166 -13.557 0.512 1.00 54.22 82 LYS A O 1
ATOM 623 N N . ILE A 1 83 ? -2.681 -11.962 -0.986 1.00 56.28 83 ILE A N 1
ATOM 624 C CA . ILE A 1 83 ? -3.299 -11.085 0.012 1.00 56.28 83 ILE A CA 1
ATOM 625 C C . ILE A 1 83 ? -4.634 -11.725 0.413 1.00 56.28 83 ILE A C 1
ATOM 627 O O . ILE A 1 83 ? -5.509 -11.893 -0.440 1.00 56.28 83 ILE A O 1
ATOM 631 N N . PRO A 1 84 ? -4.798 -12.130 1.684 1.00 45.41 84 PRO A N 1
ATOM 632 C CA . PRO A 1 84 ? -5.956 -12.897 2.101 1.00 45.41 84 PRO A CA 1
ATOM 633 C C . PRO A 1 84 ? -7.229 -12.068 1.921 1.00 45.41 84 PRO A C 1
ATOM 635 O O . PRO A 1 84 ? -7.350 -10.953 2.432 1.00 45.41 84 PRO A O 1
ATOM 638 N N . ALA A 1 85 ? -8.210 -12.658 1.236 1.00 53.97 85 ALA A N 1
ATOM 639 C CA . ALA A 1 85 ? -9.521 -12.074 0.951 1.00 53.97 85 ALA A CA 1
ATOM 640 C C . ALA A 1 85 ? -10.305 -11.627 2.204 1.00 53.97 85 ALA A C 1
ATOM 642 O O . ALA A 1 85 ? -11.318 -10.956 2.077 1.00 53.97 85 ALA A O 1
ATOM 643 N N . HIS A 1 86 ? -9.822 -11.928 3.413 1.00 48.03 86 HIS A N 1
ATOM 644 C CA . HIS A 1 86 ? -10.353 -11.406 4.673 1.00 48.03 86 HIS A CA 1
ATOM 645 C C . HIS A 1 86 ? -10.224 -9.878 4.835 1.00 48.03 86 HIS A C 1
ATOM 647 O O . HIS A 1 86 ? -10.939 -9.316 5.661 1.00 48.03 86 HIS A O 1
ATOM 653 N N . ALA A 1 87 ? -9.370 -9.196 4.057 1.00 55.06 87 ALA A N 1
ATOM 654 C CA . ALA A 1 87 ? -9.332 -7.728 4.006 1.00 55.06 87 ALA A CA 1
ATOM 655 C C . ALA A 1 87 ? -10.457 -7.120 3.138 1.00 55.06 87 ALA A C 1
ATOM 657 O O . ALA A 1 87 ? -10.838 -5.967 3.342 1.00 55.06 87 ALA A O 1
ATOM 658 N N . LEU A 1 88 ? -11.036 -7.887 2.203 1.00 58.06 88 LEU A N 1
ATOM 659 C CA . LEU A 1 88 ? -12.248 -7.496 1.484 1.00 58.06 88 LEU A CA 1
ATOM 660 C C . LEU A 1 88 ? -13.457 -8.046 2.243 1.00 58.06 88 LEU A C 1
ATOM 662 O O . LEU A 1 88 ? -13.800 -9.221 2.147 1.00 58.06 88 LEU A O 1
ATOM 666 N N . GLY A 1 89 ? -14.082 -7.167 3.027 1.00 44.97 89 GLY A N 1
ATOM 667 C CA . GLY A 1 89 ? -15.249 -7.466 3.847 1.00 44.97 89 GLY A CA 1
ATOM 668 C C . GLY A 1 89 ? -16.293 -8.333 3.139 1.00 44.97 89 GLY A C 1
ATOM 669 O O . GLY A 1 89 ? -16.640 -8.130 1.976 1.00 44.97 89 GLY A O 1
ATOM 670 N N . THR A 1 90 ? -16.789 -9.300 3.901 1.00 43.91 90 THR A N 1
ATOM 671 C CA . THR A 1 90 ? -17.907 -10.201 3.629 1.00 43.91 90 THR A CA 1
ATOM 672 C C . THR A 1 90 ? -19.028 -9.544 2.817 1.00 43.91 90 THR A C 1
ATOM 674 O O . THR A 1 90 ? -19.927 -8.900 3.357 1.00 43.91 90 THR A O 1
ATOM 677 N N . VAL A 1 91 ? -19.044 -9.785 1.505 1.00 55.28 91 VAL A N 1
ATOM 678 C CA . VAL A 1 91 ? -20.247 -9.597 0.686 1.00 55.28 91 VAL A CA 1
ATOM 679 C C . VAL A 1 91 ? -21.224 -10.713 1.047 1.00 55.28 91 VAL A C 1
ATOM 681 O O . VAL A 1 91 ? -21.158 -11.834 0.540 1.00 55.28 91 VAL A O 1
ATOM 684 N N . LYS A 1 92 ? -22.115 -10.420 1.996 1.00 40.62 92 LYS A N 1
ATOM 685 C CA . LYS A 1 92 ? -23.237 -11.285 2.357 1.00 40.62 92 LYS A CA 1
ATOM 686 C C . LYS A 1 92 ? -24.144 -11.421 1.131 1.00 40.62 92 LYS A C 1
ATOM 688 O O . LYS A 1 92 ? -24.869 -10.493 0.788 1.00 40.62 92 LYS A O 1
ATOM 693 N N . LYS A 1 93 ? -24.087 -12.573 0.452 1.00 41.75 93 LYS A N 1
ATOM 694 C CA . LYS A 1 93 ? -25.056 -12.934 -0.591 1.00 41.75 93 LYS A CA 1
ATOM 695 C C . LYS A 1 93 ? -26.441 -12.986 0.051 1.00 41.75 93 LYS A C 1
ATOM 697 O O . LYS A 1 93 ? -26.702 -13.839 0.896 1.00 41.75 93 LYS A O 1
ATOM 702 N N . ILE A 1 94 ? -27.314 -12.065 -0.333 1.00 52.19 94 ILE A N 1
ATOM 703 C CA . ILE A 1 94 ? -28.733 -12.129 0.002 1.00 52.19 94 ILE A CA 1
ATOM 704 C C . ILE A 1 94 ? -29.323 -13.193 -0.927 1.00 52.19 94 ILE A C 1
ATOM 706 O O . ILE A 1 94 ? -29.394 -12.992 -2.138 1.00 52.19 94 ILE A O 1
ATOM 710 N N . LYS A 1 95 ? -29.648 -14.369 -0.385 1.00 37.81 95 LYS A N 1
ATOM 711 C CA . LYS A 1 95 ? -30.361 -15.419 -1.117 1.00 37.81 95 LYS A CA 1
ATOM 712 C C . LYS A 1 95 ? -31.811 -14.945 -1.264 1.00 37.81 95 LYS A C 1
ATOM 714 O O . LYS A 1 95 ? -32.513 -14.843 -0.265 1.00 37.81 95 LYS A O 1
ATOM 719 N N . HIS A 1 96 ? -32.231 -14.597 -2.477 1.00 47.81 96 HIS A N 1
ATOM 720 C CA . HIS A 1 96 ? -33.650 -14.485 -2.801 1.00 47.81 96 HIS A CA 1
ATOM 721 C C . HIS A 1 96 ? -34.145 -15.909 -3.065 1.00 47.81 96 HIS A C 1
ATOM 723 O O . HIS A 1 96 ? -33.634 -16.572 -3.966 1.00 47.81 96 HIS A O 1
ATOM 729 N N . ASP A 1 97 ? -35.042 -16.400 -2.215 1.00 53.66 97 ASP A N 1
ATOM 730 C CA . ASP A 1 97 ? -35.700 -17.699 -2.351 1.00 53.66 97 ASP A CA 1
ATOM 731 C C . ASP A 1 97 ? -37.111 -17.439 -2.906 1.00 53.66 97 ASP A C 1
ATOM 733 O O . ASP A 1 97 ? -37.911 -16.817 -2.203 1.00 53.66 97 ASP A O 1
ATOM 737 N N . PRO A 1 98 ? -37.416 -17.785 -4.171 1.00 57.84 98 PRO A N 1
ATOM 738 C CA . PRO A 1 98 ? -38.734 -17.580 -4.740 1.00 57.84 98 PRO A CA 1
ATOM 739 C C . PRO A 1 98 ? -39.453 -18.926 -4.885 1.00 57.84 98 PRO A C 1
ATOM 741 O O . PRO A 1 98 ? -39.413 -19.534 -5.951 1.00 57.84 98 PRO A O 1
ATOM 744 N N . SER A 1 99 ? -40.140 -19.388 -3.840 1.00 57.09 99 SER A N 1
ATOM 745 C CA . SER A 1 99 ? -41.235 -20.357 -4.003 1.00 57.09 99 SER A CA 1
ATOM 746 C C . SER A 1 99 ? -42.149 -20.407 -2.778 1.00 57.09 99 SER A C 1
ATOM 748 O O . SER A 1 99 ? -42.250 -21.425 -2.099 1.00 57.09 99 SER A O 1
ATOM 750 N N . GLU A 1 100 ? -42.853 -19.310 -2.517 1.00 54.41 100 GLU A N 1
ATOM 751 C CA . GLU A 1 100 ? -44.101 -19.336 -1.756 1.00 54.41 100 GLU A CA 1
ATOM 752 C C . GLU A 1 100 ? -45.125 -18.508 -2.538 1.00 54.41 100 GLU A C 1
ATOM 754 O O . GLU A 1 100 ? -45.098 -17.285 -2.482 1.00 54.41 100 GLU A O 1
ATOM 759 N N . CYS A 1 101 ? -45.913 -19.180 -3.388 1.00 49.72 101 CYS A N 1
ATOM 760 C CA . CYS A 1 101 ? -47.196 -18.716 -3.943 1.00 49.72 101 CYS A CA 1
ATOM 761 C C . CYS A 1 101 ? -47.740 -19.761 -4.935 1.00 49.72 101 CYS A C 1
ATOM 763 O O . CYS A 1 101 ? -47.597 -19.604 -6.144 1.00 49.72 101 CYS A O 1
ATOM 765 N N . ALA A 1 102 ? -48.351 -20.839 -4.435 1.00 53.62 102 ALA A N 1
ATOM 766 C CA . ALA A 1 102 ? -49.340 -21.614 -5.196 1.00 53.62 102 ALA A CA 1
ATOM 767 C C . ALA A 1 102 ? -50.183 -22.508 -4.268 1.00 53.62 102 ALA A C 1
ATOM 769 O O . ALA A 1 102 ? -50.116 -23.731 -4.333 1.00 53.62 102 ALA A O 1
ATOM 770 N N . THR A 1 103 ? -51.001 -21.895 -3.413 1.00 52.12 103 THR A N 1
ATOM 771 C CA . THR A 1 103 ? -52.201 -22.547 -2.861 1.00 52.12 103 THR A CA 1
ATOM 772 C C . THR A 1 103 ? -53.271 -21.483 -2.678 1.00 52.12 103 THR A C 1
ATOM 774 O O . THR A 1 103 ? -53.188 -20.666 -1.765 1.00 52.12 103 THR A O 1
ATOM 7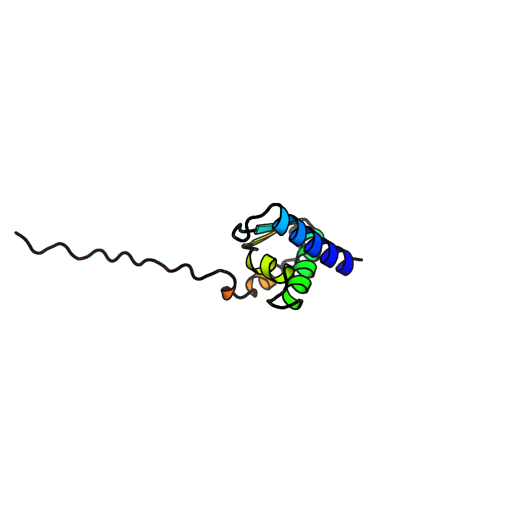77 N N . GLY A 1 104 ? -54.245 -21.469 -3.585 1.00 46.41 104 GLY A N 1
ATOM 778 C CA . GLY A 1 104 ? -55.383 -20.556 -3.555 1.00 46.41 104 GLY A CA 1
ATOM 779 C C . GLY A 1 104 ? -56.082 -20.524 -4.908 1.00 46.41 104 GLY A C 1
ATOM 780 O O . GLY A 1 104 ? -55.722 -19.711 -5.756 1.00 46.41 104 GLY A O 1
ATOM 781 N N . GLY A 1 105 ? -57.046 -21.426 -5.101 1.00 34.12 105 GLY A N 1
ATOM 782 C CA . GLY A 1 105 ? -57.887 -21.527 -6.294 1.00 34.12 105 GLY A CA 1
ATOM 783 C C . GLY A 1 105 ? -58.564 -22.879 -6.378 1.00 34.12 105 GLY A C 1
ATOM 784 O O . GLY A 1 105 ? -57.944 -23.775 -6.984 1.00 34.12 105 GLY A O 1
#

Radius of gyration: 19.62 Å; chains: 1; bounding box: 74×38×36 Å

Foldseek 3Di:
DLLVLLQVVLVVVLVCCVVPNDLQAADEAEQEACRVVSPVSNLVVLCVVDDVDSSVSNNLRHPYYHYHYDPPDPDPVVVVVPPDCVSVDDPPPDDDDPDDDDDDD